Protein AF-A0A367LRA3-F1 (afdb_monomer_lite)

Radius of gyration: 23.02 Å; chains: 1; bounding box: 55×26×64 Å

Secondary structure (DSSP, 8-state):
-------TT-HHHHHHHHHHHHHHHT-GGG--SSS-S-PPPPPPPPPPPP--------TTSPPHHHHHHHIIIIIHHHHHHHHHHHHHHHHHHHHHHHHHHHHHHHHHTSTT---HHHHHHHHHHH-

Sequence (127 aa):
MFLNPSCPEDWTAWWNDVVDTAKNYEVWDFIDPEGDSVLEEPEEPAFPFRATTTRSESADGPSYTLLLQEYEYILLPRYNRRMKKYRKQKKALQIMNTYIRDGAAYETSFYNARTPREKLQELKLRG

Organism: NCBI:txid1330021

Foldseek 3Di:
DDPDLDAVPPLVVVVVCLVVLCVVLVCPQQDDLLPPDDGDQPDQDDQDDQDDDPPDPDPPDDPSVVSNCCCPPPVVVVNVVSNVSSVSNVVSSVVSVVSSVVNQVVCVVPPDDDHSNVVVVVVVVVD

pLDDT: mean 70.86, std 13.84, range [42.03, 91.12]

Structure (mmCIF, N/CA/C/O backbone):
data_AF-A0A367LRA3-F1
#
_entry.id   AF-A0A367LRA3-F1
#
loop_
_atom_site.group_PDB
_atom_site.id
_atom_site.type_symbol
_atom_site.label_atom_id
_atom_site.label_alt_id
_atom_site.label_comp_id
_atom_site.label_asym_id
_atom_site.label_entity_id
_atom_site.label_seq_id
_atom_site.pdbx_PDB_ins_code
_atom_site.Cartn_x
_atom_site.Cartn_y
_atom_site.Cartn_z
_atom_site.occupancy
_atom_site.B_iso_or_equiv
_atom_site.auth_seq_id
_atom_site.auth_comp_id
_atom_site.auth_asym_id
_atom_site.auth_atom_id
_atom_site.pdbx_PDB_model_num
ATOM 1 N N . MET A 1 1 ? 13.962 5.917 1.816 1.00 42.03 1 MET A N 1
ATOM 2 C CA . MET A 1 1 ? 14.326 5.253 0.554 1.00 42.03 1 MET A CA 1
ATOM 3 C C . MET A 1 1 ? 13.673 6.070 -0.542 1.00 42.03 1 MET A C 1
ATOM 5 O O . MET A 1 1 ? 12.454 6.186 -0.534 1.00 42.03 1 MET A O 1
ATOM 9 N N . PHE A 1 2 ? 14.470 6.791 -1.325 1.00 43.72 2 PHE A N 1
ATOM 10 C CA . PHE A 1 2 ? 13.985 7.569 -2.462 1.00 43.72 2 PHE A CA 1
ATOM 11 C C . PHE A 1 2 ? 14.155 6.678 -3.689 1.00 43.72 2 PHE A C 1
ATOM 13 O O . PHE A 1 2 ? 15.269 6.218 -3.932 1.00 43.72 2 PHE A O 1
ATOM 20 N N . LEU A 1 3 ? 13.061 6.389 -4.395 1.00 49.19 3 LEU A N 1
ATOM 21 C CA . LEU A 1 3 ? 13.111 5.720 -5.692 1.00 49.19 3 LEU A CA 1
ATOM 22 C C . LEU A 1 3 ? 13.770 6.712 -6.653 1.00 49.19 3 LEU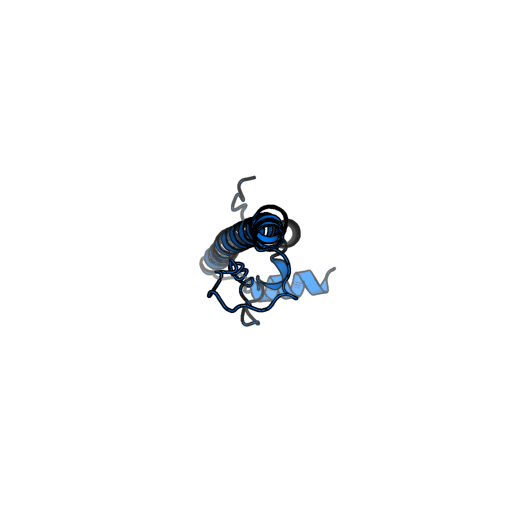 A C 1
ATOM 24 O O . LEU A 1 3 ? 13.153 7.706 -7.037 1.00 49.19 3 LEU A O 1
ATOM 28 N N . ASN A 1 4 ? 15.052 6.510 -6.948 1.00 47.59 4 ASN A N 1
ATOM 29 C CA . ASN A 1 4 ? 15.705 7.264 -8.007 1.00 47.59 4 ASN A CA 1
ATOM 30 C C . ASN A 1 4 ? 15.253 6.663 -9.343 1.00 47.59 4 ASN A C 1
ATOM 32 O O . ASN A 1 4 ? 15.286 5.438 -9.490 1.00 47.59 4 ASN A O 1
ATOM 36 N N . PRO A 1 5 ? 14.846 7.486 -10.322 1.00 47.50 5 PRO A N 1
ATOM 37 C CA . PRO A 1 5 ? 14.596 7.023 -11.677 1.00 47.50 5 PRO A CA 1
ATOM 38 C C . PRO A 1 5 ? 15.952 6.742 -12.336 1.00 47.50 5 PRO A C 1
ATOM 40 O O . PRO A 1 5 ? 16.491 7.553 -13.085 1.00 47.50 5 PRO A O 1
ATOM 43 N N . SER A 1 6 ? 16.567 5.620 -11.971 1.00 50.19 6 SER A N 1
ATOM 44 C CA . SER A 1 6 ? 17.745 5.098 -12.650 1.00 50.19 6 SER A CA 1
ATOM 45 C C . SER A 1 6 ? 17.309 4.677 -14.053 1.00 50.19 6 SER A C 1
ATOM 47 O O . SER A 1 6 ? 16.362 3.911 -14.201 1.00 50.19 6 SER A O 1
ATOM 49 N N . CYS A 1 7 ? 17.973 5.232 -15.064 1.00 49.06 7 CYS A N 1
ATOM 50 C CA . CYS A 1 7 ? 17.789 4.961 -16.490 1.00 49.06 7 CYS A CA 1
ATOM 51 C C . CYS A 1 7 ? 17.565 3.457 -16.801 1.00 49.06 7 CYS A C 1
ATOM 53 O O . CYS A 1 7 ? 18.201 2.610 -16.168 1.00 49.06 7 CYS A O 1
ATOM 55 N N . PRO A 1 8 ? 16.745 3.098 -17.808 1.00 57.53 8 PRO A N 1
ATOM 56 C CA . PRO A 1 8 ? 16.404 1.714 -18.133 1.00 57.53 8 PRO A CA 1
ATOM 57 C C . PRO A 1 8 ? 17.469 1.022 -19.013 1.00 57.53 8 PRO A C 1
ATOM 59 O O . PRO A 1 8 ? 17.149 0.413 -20.036 1.00 57.53 8 PRO A O 1
ATOM 62 N N . GLU A 1 9 ? 18.749 1.119 -18.642 1.00 55.31 9 GLU A N 1
ATOM 63 C CA . GLU A 1 9 ? 19.804 0.246 -19.195 1.00 55.31 9 GLU A CA 1
ATOM 64 C C . GLU A 1 9 ? 19.671 -1.186 -18.658 1.00 55.31 9 GLU A C 1
ATOM 66 O O . GLU A 1 9 ? 20.008 -2.143 -19.352 1.00 55.31 9 G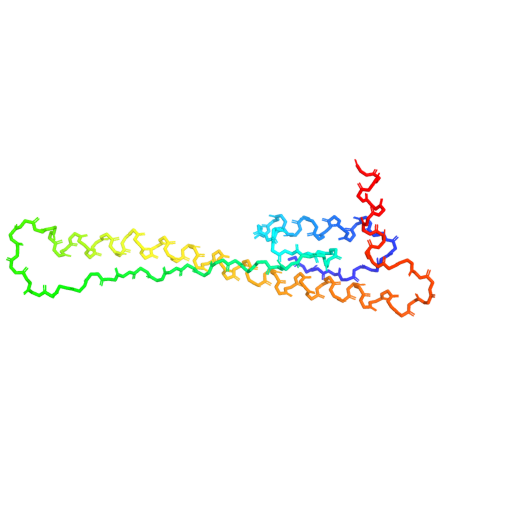LU A O 1
ATOM 71 N N . ASP A 1 10 ? 19.099 -1.337 -17.460 1.00 65.69 10 ASP A N 1
ATOM 72 C CA . ASP A 1 10 ? 18.875 -2.625 -16.812 1.00 65.69 10 ASP A CA 1
ATOM 73 C C . ASP A 1 10 ? 17.408 -2.758 -16.375 1.00 65.69 10 ASP A C 1
ATOM 75 O O . ASP A 1 10 ? 17.030 -2.534 -15.223 1.00 65.69 10 ASP A O 1
ATOM 79 N N . TRP A 1 11 ? 16.549 -3.102 -17.340 1.00 68.44 11 TRP A N 1
ATOM 80 C CA . TRP A 1 11 ? 15.116 -3.350 -17.121 1.00 68.44 11 TRP A CA 1
ATOM 81 C C . TRP A 1 11 ? 14.856 -4.389 -16.031 1.00 68.44 11 TRP A C 1
ATOM 83 O O . TRP A 1 11 ? 13.846 -4.316 -15.337 1.00 68.44 11 TRP A O 1
ATOM 93 N N . THR A 1 12 ? 15.790 -5.320 -15.845 1.00 71.75 12 THR A N 1
ATOM 94 C CA . THR A 1 12 ? 15.761 -6.310 -14.770 1.00 71.75 12 THR A CA 1
ATOM 95 C C . THR A 1 12 ? 15.826 -5.640 -13.400 1.00 71.75 12 THR A C 1
ATOM 97 O O . THR A 1 12 ? 15.055 -5.984 -12.510 1.00 71.75 12 THR A O 1
ATOM 100 N N . ALA A 1 13 ? 16.721 -4.663 -13.225 1.00 73.38 13 ALA A N 1
ATOM 101 C CA . ALA A 1 13 ? 16.878 -3.944 -11.965 1.00 73.38 13 ALA A CA 1
ATOM 102 C C . ALA A 1 13 ? 15.655 -3.071 -11.659 1.00 73.38 13 ALA A C 1
ATOM 104 O O . ALA A 1 13 ? 15.158 -3.088 -10.536 1.00 73.38 13 ALA A O 1
ATOM 105 N N . TRP A 1 14 ? 15.135 -2.367 -12.669 1.00 75.12 14 TRP A N 1
ATOM 106 C CA . TRP A 1 14 ? 13.904 -1.585 -12.539 1.00 75.12 14 TRP A CA 1
ATOM 107 C C . TRP A 1 14 ? 12.700 -2.468 -12.176 1.00 75.12 14 TRP A C 1
ATOM 109 O O . TRP A 1 14 ? 11.960 -2.158 -11.245 1.00 75.12 14 TRP A O 1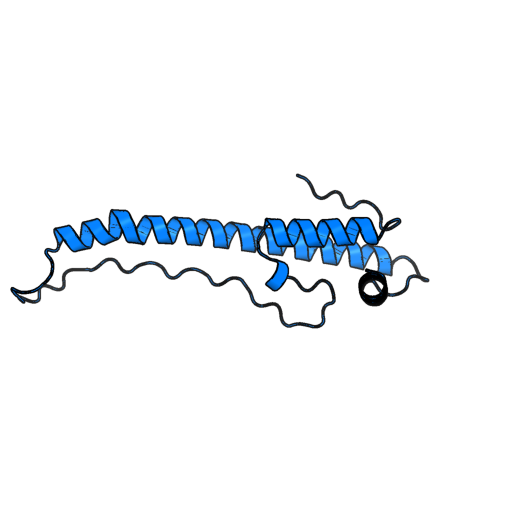
ATOM 119 N N . TRP A 1 15 ? 12.539 -3.610 -12.852 1.00 76.25 15 TRP A N 1
ATOM 120 C CA . TRP A 1 15 ? 11.473 -4.569 -12.560 1.00 76.25 15 TRP A CA 1
ATOM 121 C C . TRP A 1 15 ? 11.575 -5.140 -11.146 1.00 76.25 15 TRP A C 1
ATOM 123 O O . TRP A 1 15 ? 10.579 -5.177 -10.425 1.00 76.25 15 TRP A O 1
ATOM 133 N N . ASN A 1 16 ? 12.775 -5.538 -10.720 1.00 80.44 16 ASN A N 1
ATOM 134 C CA . ASN A 1 16 ? 12.996 -6.042 -9.368 1.00 80.44 16 ASN A CA 1
ATOM 135 C C . ASN A 1 16 ? 12.667 -4.980 -8.310 1.00 80.44 16 ASN A C 1
ATOM 137 O O . ASN A 1 16 ? 12.026 -5.308 -7.318 1.00 80.44 16 ASN A O 1
ATOM 141 N N . ASP A 1 17 ? 13.014 -3.711 -8.541 1.00 80.25 17 ASP A N 1
ATOM 142 C CA . ASP A 1 17 ? 12.679 -2.618 -7.621 1.00 80.25 17 ASP A CA 1
ATOM 143 C C . ASP A 1 17 ? 11.161 -2.384 -7.526 1.00 80.25 17 ASP A C 1
ATOM 145 O O . ASP A 1 17 ? 10.623 -2.198 -6.431 1.00 80.25 17 ASP A O 1
ATOM 149 N N . VAL A 1 18 ? 10.439 -2.479 -8.651 1.00 79.06 18 VAL A N 1
ATOM 150 C CA . VAL A 1 18 ? 8.967 -2.441 -8.676 1.00 79.06 18 VAL A CA 1
ATOM 151 C C . VAL A 1 18 ? 8.385 -3.615 -7.885 1.00 79.06 18 VAL A C 1
ATOM 153 O O . VAL A 1 18 ? 7.551 -3.401 -7.004 1.00 79.06 18 VAL A O 1
ATOM 156 N N . VAL A 1 19 ? 8.845 -4.842 -8.148 1.00 81.25 19 VAL A N 1
ATOM 157 C CA . VAL A 1 19 ? 8.392 -6.063 -7.460 1.00 81.25 19 VAL A CA 1
ATOM 158 C C . VAL A 1 19 ? 8.649 -5.983 -5.958 1.00 81.25 19 VAL A C 1
ATOM 160 O O . VAL A 1 19 ? 7.736 -6.219 -5.161 1.00 81.25 19 VAL A O 1
ATOM 163 N N . ASP A 1 20 ? 9.864 -5.624 -5.557 1.00 82.81 20 ASP A N 1
ATOM 164 C CA . ASP A 1 20 ? 10.266 -5.554 -4.157 1.00 82.81 20 ASP A CA 1
ATOM 165 C C . ASP A 1 20 ? 9.513 -4.448 -3.425 1.00 82.81 20 ASP A C 1
ATOM 167 O O . ASP A 1 20 ? 9.004 -4.664 -2.322 1.00 82.81 20 ASP A O 1
ATOM 171 N N . THR A 1 21 ? 9.362 -3.277 -4.045 1.00 80.81 21 THR A N 1
ATOM 172 C CA . THR A 1 21 ? 8.602 -2.169 -3.464 1.00 80.81 21 THR A CA 1
ATOM 173 C C . THR A 1 21 ? 7.136 -2.553 -3.270 1.00 80.81 21 THR A C 1
ATOM 175 O O . THR A 1 21 ? 6.595 -2.365 -2.177 1.00 80.81 21 THR A O 1
ATOM 178 N N . ALA A 1 22 ? 6.488 -3.158 -4.266 1.00 82.62 22 ALA A N 1
ATOM 179 C CA . ALA A 1 22 ? 5.090 -3.555 -4.132 1.00 82.62 22 ALA A CA 1
ATOM 180 C C . ALA A 1 22 ? 4.873 -4.685 -3.119 1.00 82.62 22 ALA A C 1
ATOM 182 O O . ALA A 1 22 ? 3.897 -4.639 -2.365 1.00 82.62 22 ALA A O 1
ATOM 183 N N . LYS A 1 23 ? 5.787 -5.660 -3.036 1.00 81.06 23 LYS A N 1
ATOM 184 C CA . LYS A 1 23 ? 5.754 -6.689 -1.984 1.00 81.06 23 LYS A CA 1
ATOM 185 C C . LYS A 1 23 ? 5.936 -6.076 -0.598 1.00 81.06 23 LYS A C 1
ATOM 187 O O . LYS A 1 23 ? 5.156 -6.373 0.302 1.00 81.06 23 LYS A O 1
ATOM 192 N N . ASN A 1 24 ? 6.902 -5.172 -0.437 1.00 82.75 24 ASN A N 1
ATOM 193 C CA . ASN A 1 24 ? 7.183 -4.506 0.837 1.00 82.75 24 ASN A CA 1
ATOM 194 C C . ASN A 1 24 ? 5.998 -3.687 1.362 1.00 82.75 24 ASN A C 1
ATOM 196 O O . ASN A 1 24 ? 5.806 -3.578 2.575 1.00 82.75 24 ASN A O 1
ATOM 200 N N . TYR A 1 25 ? 5.208 -3.097 0.464 1.00 81.75 25 TYR A N 1
ATOM 201 C CA . TYR A 1 25 ? 4.021 -2.330 0.833 1.00 81.75 25 TYR A CA 1
ATOM 202 C C . TYR A 1 25 ? 2.722 -3.142 0.815 1.00 81.75 25 TYR A C 1
ATOM 204 O O . TYR A 1 25 ? 1.684 -2.581 1.167 1.00 81.75 25 TYR A O 1
ATOM 212 N N . GLU A 1 26 ? 2.771 -4.435 0.475 1.00 82.44 26 GLU A N 1
ATOM 213 C CA . GLU A 1 26 ? 1.593 -5.291 0.280 1.00 82.44 26 GLU A CA 1
ATOM 214 C C . GLU A 1 26 ? 0.583 -4.638 -0.679 1.00 82.44 26 GLU A C 1
ATOM 216 O O . GLU A 1 26 ? -0.602 -4.496 -0.365 1.00 82.44 26 GLU A O 1
ATOM 221 N N . VAL A 1 27 ? 1.091 -4.148 -1.813 1.00 81.75 27 VAL A N 1
ATOM 222 C CA . VAL A 1 27 ? 0.301 -3.512 -2.879 1.00 81.75 27 VAL A CA 1
ATOM 223 C C . VAL A 1 27 ? 0.479 -4.177 -4.239 1.00 81.75 27 VAL A C 1
ATOM 225 O O . VAL A 1 27 ? -0.027 -3.659 -5.224 1.00 81.75 27 VAL A O 1
ATOM 228 N N . TRP A 1 28 ? 1.186 -5.311 -4.295 1.00 78.62 28 TRP A N 1
ATOM 229 C CA . TRP A 1 28 ? 1.409 -6.069 -5.530 1.00 78.62 28 TRP A CA 1
ATOM 230 C C . TRP A 1 28 ? 0.102 -6.398 -6.254 1.00 78.62 28 TRP A C 1
ATOM 232 O O . TRP A 1 28 ? 0.010 -6.179 -7.452 1.00 78.62 28 TRP A O 1
ATOM 242 N N . ASP A 1 29 ? -0.929 -6.800 -5.511 1.00 74.94 29 ASP A N 1
ATOM 243 C CA . ASP A 1 29 ? -2.242 -7.141 -6.073 1.00 74.94 29 ASP A CA 1
ATOM 244 C C . ASP A 1 29 ? -3.040 -5.912 -6.559 1.00 74.94 29 ASP A C 1
ATOM 246 O O . ASP A 1 29 ? -4.071 -6.053 -7.208 1.00 74.94 29 ASP A O 1
ATOM 250 N N . PHE A 1 30 ? -2.573 -4.700 -6.244 1.00 74.81 30 PHE A N 1
ATOM 251 C CA . PHE A 1 30 ? -3.216 -3.428 -6.592 1.00 74.81 30 PHE A CA 1
ATOM 252 C C . PHE A 1 30 ? -2.430 -2.628 -7.636 1.00 74.81 30 PHE A C 1
ATOM 254 O O . PHE A 1 30 ? -2.846 -1.529 -8.008 1.00 74.81 30 PHE A O 1
ATOM 261 N N . ILE A 1 31 ? -1.274 -3.130 -8.073 1.00 70.69 31 ILE A N 1
ATOM 262 C CA . ILE A 1 31 ? -0.517 -2.551 -9.177 1.00 70.69 31 ILE A CA 1
ATOM 263 C C . ILE A 1 31 ? -0.593 -3.477 -10.376 1.00 70.69 31 ILE A C 1
ATOM 265 O O . ILE A 1 31 ? -0.611 -4.696 -10.254 1.00 70.69 31 ILE A O 1
ATOM 269 N N . ASP A 1 32 ? -0.584 -2.872 -11.550 1.00 69.88 32 ASP A N 1
ATOM 270 C CA . ASP A 1 32 ? -0.556 -3.596 -12.801 1.00 69.88 32 ASP A CA 1
ATOM 271 C C . ASP A 1 32 ? 0.495 -2.927 -13.664 1.00 69.88 32 ASP A C 1
ATOM 273 O O . ASP A 1 32 ? 0.213 -1.966 -14.387 1.00 69.88 32 ASP A O 1
ATOM 277 N N . PRO A 1 33 ? 1.742 -3.385 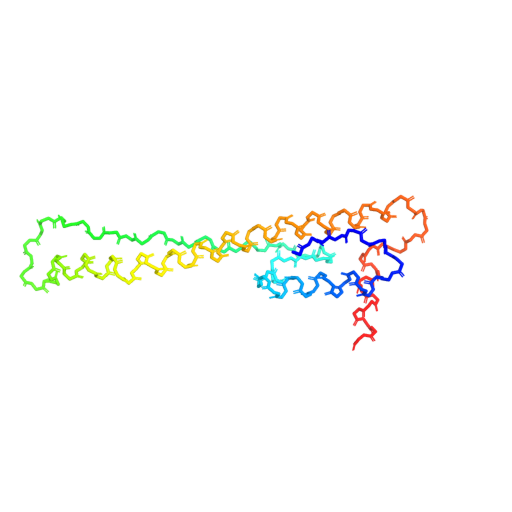-13.524 1.00 63.84 33 PRO A N 1
ATOM 278 C CA . PRO A 1 33 ? 2.811 -2.873 -14.349 1.00 63.84 33 PRO A CA 1
ATOM 279 C C . PRO A 1 33 ? 2.665 -3.306 -15.820 1.00 63.84 33 PRO A C 1
ATOM 281 O O . PRO A 1 33 ? 3.320 -2.707 -16.668 1.00 63.84 33 PRO A O 1
ATOM 284 N N . GLU A 1 34 ? 1.823 -4.303 -16.136 1.00 62.53 34 GLU A N 1
ATOM 285 C CA . GLU A 1 34 ? 1.555 -4.790 -17.500 1.00 62.53 34 GLU A CA 1
ATOM 286 C C . GLU A 1 34 ? 0.385 -4.029 -18.175 1.00 62.53 34 GLU A C 1
ATOM 288 O O . GLU A 1 34 ? 0.367 -3.894 -19.401 1.00 62.53 34 GLU A O 1
ATOM 293 N N . GLY A 1 35 ? -0.536 -3.464 -17.385 1.00 60.91 35 GLY A N 1
ATOM 294 C CA . GLY A 1 35 ? -1.667 -2.630 -17.820 1.00 60.91 35 GLY A CA 1
ATOM 295 C C . GLY A 1 35 ? -2.880 -3.395 -18.372 1.00 60.91 35 GLY A C 1
ATOM 296 O O . GLY A 1 35 ? -3.687 -2.810 -19.094 1.00 60.91 35 GLY A O 1
ATOM 297 N N . ASP A 1 36 ? -3.002 -4.684 -18.056 1.00 57.56 36 ASP A N 1
ATOM 298 C CA . ASP A 1 36 ? -4.005 -5.623 -18.573 1.00 57.56 36 ASP A CA 1
ATOM 299 C C . ASP A 1 36 ? -5.199 -5.882 -17.616 1.00 57.56 36 ASP A C 1
ATOM 301 O O . ASP A 1 36 ? -6.140 -6.598 -17.966 1.00 57.56 36 ASP A O 1
ATOM 305 N N . SER A 1 37 ? -5.210 -5.265 -16.433 1.00 56.16 37 SER A N 1
ATOM 306 C CA . SER A 1 37 ? -6.123 -5.524 -15.312 1.00 56.16 37 SER A CA 1
ATOM 307 C C . SER A 1 37 ? -6.782 -4.234 -14.822 1.00 56.16 37 SER A C 1
ATOM 309 O O . SER A 1 37 ? -6.149 -3.183 -14.710 1.00 56.16 37 SER A O 1
ATOM 311 N N . VAL A 1 38 ? -8.060 -4.313 -14.440 1.00 57.91 38 VAL A N 1
ATOM 312 C CA . VAL A 1 38 ? -8.682 -3.256 -13.631 1.00 57.91 38 VAL A CA 1
ATOM 313 C C . VAL A 1 38 ? -8.102 -3.363 -12.224 1.00 57.91 38 VAL A C 1
ATOM 315 O O . VAL A 1 38 ? -8.337 -4.352 -11.537 1.00 57.91 38 VAL A O 1
ATOM 318 N N . LEU A 1 39 ? -7.327 -2.360 -11.815 1.00 62.00 39 LEU A N 1
ATOM 319 C CA . LEU A 1 39 ? -6.744 -2.303 -10.478 1.00 62.00 39 LEU A CA 1
ATOM 320 C C . LEU A 1 39 ? -7.840 -2.208 -9.423 1.00 62.00 39 LEU A C 1
ATOM 322 O O . LEU A 1 39 ? -8.622 -1.254 -9.423 1.00 62.00 39 LEU A O 1
ATOM 326 N N . GLU A 1 40 ? -7.873 -3.170 -8.507 1.00 66.44 40 GLU A N 1
ATOM 327 C CA . GLU A 1 40 ? -8.662 -3.036 -7.289 1.00 66.44 40 GLU A CA 1
ATOM 328 C C . GLU A 1 40 ? -7.935 -2.078 -6.335 1.00 66.44 40 GLU A C 1
ATOM 330 O O . GLU A 1 40 ? -6.716 -2.125 -6.180 1.00 66.44 40 GLU A O 1
ATOM 335 N N . GLU A 1 41 ? -8.662 -1.150 -5.716 1.00 73.75 41 GLU A N 1
ATOM 336 C CA . GLU A 1 41 ? -8.090 -0.308 -4.665 1.00 73.75 41 GLU A CA 1
ATOM 337 C C . GLU A 1 41 ? -8.147 -1.043 -3.318 1.00 73.75 41 GLU A C 1
ATOM 339 O O . GLU A 1 41 ? -9.095 -1.792 -3.064 1.00 73.75 41 GLU A O 1
ATOM 344 N N . PRO A 1 42 ? -7.186 -0.809 -2.403 1.00 79.06 42 PRO A N 1
ATOM 345 C CA . PRO A 1 42 ? -7.283 -1.337 -1.051 1.00 79.06 42 PRO A CA 1
ATOM 346 C C . PRO A 1 42 ? -8.578 -0.853 -0.391 1.00 79.06 42 PRO A C 1
ATOM 348 O O . PRO A 1 42 ? -8.924 0.325 -0.470 1.00 79.06 42 PRO A O 1
ATOM 351 N N . GLU A 1 43 ? -9.275 -1.750 0.302 1.00 82.00 43 GLU A N 1
ATOM 352 C CA . GLU A 1 43 ? -10.543 -1.423 0.953 1.00 82.00 43 GLU A CA 1
ATOM 353 C C . GLU A 1 43 ? -10.325 -0.464 2.136 1.00 82.00 43 GLU A C 1
ATOM 355 O O . GLU A 1 43 ? -9.485 -0.694 3.018 1.00 82.00 43 GLU A O 1
ATOM 360 N N . GLU A 1 44 ? -11.094 0.626 2.175 1.00 85.94 44 GLU A N 1
ATOM 361 C CA . GLU A 1 44 ? -11.094 1.521 3.327 1.00 85.94 44 GLU A CA 1
ATOM 362 C C . GLU A 1 44 ? -11.782 0.828 4.516 1.00 85.94 44 GLU A C 1
ATOM 364 O O . GLU A 1 44 ? -12.926 0.387 4.405 1.00 85.94 44 GLU A O 1
ATOM 369 N N . PRO A 1 45 ? -11.124 0.721 5.684 1.00 83.25 45 PRO A N 1
ATOM 370 C CA . PRO A 1 45 ? -11.734 0.061 6.826 1.00 83.25 45 PRO A CA 1
ATOM 371 C C . PRO A 1 45 ? -12.943 0.852 7.330 1.00 83.25 45 PRO A C 1
ATOM 373 O O . PRO A 1 45 ? -12.841 2.048 7.598 1.00 83.25 45 PRO A O 1
ATOM 376 N N . ALA A 1 46 ? -14.061 0.162 7.555 1.00 85.62 46 ALA A N 1
ATOM 377 C CA . ALA A 1 46 ? -15.260 0.768 8.123 1.00 85.62 46 ALA A CA 1
ATOM 378 C C . ALA A 1 46 ? -15.014 1.304 9.544 1.00 85.62 46 ALA A C 1
ATOM 380 O O . ALA A 1 46 ? -14.393 0.638 10.384 1.00 85.62 46 ALA A O 1
ATOM 381 N N . PHE A 1 47 ? -15.532 2.503 9.821 1.00 84.62 47 PHE A N 1
ATOM 382 C CA . PHE A 1 47 ? -15.480 3.094 11.155 1.00 84.62 47 PHE A CA 1
ATOM 383 C C . PHE A 1 47 ? -16.305 2.244 12.137 1.00 84.62 47 PHE A C 1
ATOM 385 O O . PHE A 1 47 ? -17.452 1.907 11.831 1.00 84.62 47 PHE A O 1
ATOM 392 N N . PRO A 1 48 ? -15.760 1.872 13.310 1.00 82.69 48 PRO A N 1
ATOM 393 C CA . PRO A 1 48 ? -16.502 1.075 14.274 1.00 82.69 48 PRO A CA 1
ATOM 394 C C . PRO A 1 48 ? -17.657 1.895 14.852 1.00 82.69 48 PRO A C 1
ATOM 396 O O . PRO A 1 48 ? -17.491 3.057 15.220 1.00 82.69 48 PRO A O 1
ATOM 399 N N . PHE A 1 49 ? -18.832 1.287 14.978 1.00 80.31 49 PHE A N 1
ATOM 400 C CA . PHE A 1 49 ? -19.967 1.949 15.607 1.00 80.31 49 PHE A CA 1
ATOM 401 C C . PHE A 1 49 ? -19.782 2.003 17.122 1.00 80.31 49 PHE A C 1
ATOM 403 O O . PHE A 1 49 ? -19.560 0.983 17.775 1.00 80.31 49 PHE A O 1
ATOM 410 N N . ARG A 1 50 ? -19.908 3.204 17.692 1.00 77.56 50 ARG A N 1
ATOM 411 C CA . ARG A 1 50 ? -20.042 3.373 19.138 1.00 77.56 50 ARG A CA 1
ATOM 412 C C . ARG A 1 50 ? -21.487 3.077 19.509 1.00 77.56 50 ARG A C 1
ATOM 414 O O . ARG A 1 50 ? -22.387 3.780 19.048 1.00 77.56 50 ARG A O 1
ATOM 421 N N . ALA A 1 51 ? -21.709 2.066 20.344 1.00 66.19 51 ALA A N 1
ATOM 422 C CA . ALA A 1 51 ? -23.035 1.794 20.878 1.00 66.19 51 ALA A CA 1
ATOM 423 C C . ALA A 1 51 ? -23.549 3.046 21.613 1.00 66.19 51 ALA A C 1
ATOM 425 O O . ALA A 1 51 ? -22.966 3.487 22.603 1.00 66.19 51 ALA A O 1
ATOM 426 N N . THR A 1 52 ? -24.615 3.649 21.091 1.00 60.22 52 THR A N 1
ATOM 427 C CA . THR A 1 52 ? -25.362 4.711 21.765 1.00 60.22 52 THR A CA 1
ATOM 428 C C . THR A 1 52 ? -26.543 4.051 22.450 1.00 60.22 52 THR A C 1
ATOM 430 O O . THR A 1 52 ? -27.355 3.382 21.813 1.00 60.22 52 THR A O 1
ATOM 433 N N . THR A 1 53 ? -26.618 4.181 23.771 1.00 55.38 53 THR A N 1
ATOM 434 C CA . THR A 1 53 ? -27.718 3.644 24.569 1.00 55.38 53 THR A CA 1
ATOM 435 C C . THR A 1 53 ? -28.992 4.395 24.206 1.00 55.38 53 THR A C 1
ATOM 437 O O . THR A 1 53 ? -29.308 5.444 24.761 1.00 55.38 53 THR A O 1
ATOM 440 N N . THR A 1 54 ? -29.752 3.844 23.264 1.00 55.19 54 THR A N 1
ATOM 441 C CA . THR A 1 54 ? -31.183 4.122 23.216 1.00 55.19 54 THR A CA 1
ATOM 442 C C . THR A 1 54 ? -31.742 3.405 24.429 1.00 55.19 54 THR A C 1
ATOM 444 O O . THR A 1 54 ? -31.560 2.198 24.567 1.00 55.19 54 THR A O 1
ATOM 447 N N . ARG A 1 55 ? -32.291 4.172 25.368 1.00 52.69 55 ARG A N 1
ATOM 448 C CA . ARG A 1 55 ? -32.811 3.716 26.658 1.00 52.69 55 ARG A CA 1
ATOM 449 C C . ARG A 1 55 ? -33.945 2.714 26.412 1.00 52.69 55 ARG A C 1
ATOM 451 O O . ARG A 1 55 ? -35.105 3.092 26.358 1.00 52.69 55 ARG A O 1
ATOM 458 N N . SER A 1 56 ? -33.594 1.457 26.180 1.00 52.00 56 SER A N 1
ATOM 459 C CA . SER A 1 56 ? -34.523 0.343 26.094 1.00 52.00 56 SER A CA 1
ATOM 460 C C . SER A 1 56 ? -34.190 -0.558 27.266 1.00 52.00 56 SER A C 1
ATOM 462 O O . SER A 1 56 ? -33.097 -1.117 27.352 1.00 52.00 56 SER A O 1
ATOM 464 N N . GLU A 1 57 ? -35.102 -0.558 28.230 1.00 52.47 57 GLU A N 1
ATOM 465 C CA . GLU A 1 57 ? -35.067 -1.328 29.465 1.00 52.47 57 GLU A CA 1
ATOM 466 C C . GLU A 1 57 ? -35.112 -2.824 29.128 1.00 52.47 57 GLU A C 1
ATOM 468 O O . GLU A 1 57 ? -36.163 -3.452 29.131 1.00 52.47 57 GLU A O 1
ATOM 473 N N . SER A 1 58 ? -33.963 -3.399 28.788 1.00 56.53 58 SER A N 1
ATOM 474 C CA . SER A 1 58 ? -33.758 -4.843 28.794 1.00 56.53 58 SER A CA 1
ATOM 475 C C . SER A 1 58 ? -32.731 -5.152 29.873 1.00 56.53 58 SER A C 1
ATOM 477 O O . SER A 1 58 ? -31.588 -4.698 29.802 1.00 56.53 58 SER A O 1
ATOM 479 N N . ALA A 1 59 ? -33.163 -5.883 30.901 1.00 58.66 59 ALA A N 1
ATOM 480 C CA . ALA A 1 59 ? -32.347 -6.250 32.057 1.00 58.66 59 ALA A CA 1
ATOM 481 C C . ALA A 1 59 ? -31.217 -7.247 31.719 1.00 58.66 59 ALA A C 1
ATOM 483 O O . ALA A 1 59 ? -30.329 -7.448 32.543 1.00 58.66 59 ALA A O 1
ATOM 484 N N . ASP A 1 60 ? -31.214 -7.805 30.503 1.00 62.69 60 ASP A N 1
ATOM 485 C CA . ASP A 1 60 ? -30.289 -8.861 30.069 1.00 62.69 60 ASP A CA 1
ATOM 486 C C . ASP A 1 60 ? -29.164 -8.362 29.136 1.00 62.69 60 ASP A C 1
ATOM 488 O O . ASP A 1 60 ? -28.394 -9.154 28.590 1.00 62.69 60 ASP A O 1
ATOM 492 N N . GLY A 1 61 ? -29.050 -7.047 28.915 1.00 63.94 61 GLY A N 1
ATOM 493 C CA . GLY A 1 61 ? -28.020 -6.466 28.048 1.00 63.94 61 GLY A CA 1
ATOM 494 C C . GLY A 1 61 ? -26.644 -6.335 28.726 1.00 63.94 61 GLY A C 1
ATOM 495 O O . GLY A 1 61 ? -26.574 -6.070 29.929 1.00 63.94 61 GLY A O 1
ATOM 496 N N . PRO A 1 62 ? -25.525 -6.448 27.978 1.00 66.12 62 PRO A N 1
ATOM 497 C CA . PRO A 1 62 ? -24.204 -6.131 28.514 1.00 66.12 62 PRO A CA 1
ATOM 498 C C . PRO A 1 62 ? -24.188 -4.697 29.050 1.00 66.12 62 PRO A C 1
ATOM 500 O O . PRO A 1 62 ? -24.675 -3.771 28.396 1.00 66.12 62 PRO A O 1
ATOM 503 N N . SER A 1 63 ? -23.621 -4.520 30.249 1.00 76.88 63 SER A N 1
ATOM 504 C CA . SER A 1 63 ? -23.508 -3.205 30.884 1.00 76.88 63 SER A CA 1
ATOM 505 C C . SER A 1 63 ? -22.922 -2.190 29.902 1.00 76.88 63 SER A C 1
ATOM 507 O O . SER A 1 63 ? -21.914 -2.460 29.247 1.00 76.88 63 SER A O 1
ATOM 509 N N . TYR A 1 64 ? -23.513 -0.996 29.842 1.00 73.88 64 TYR A N 1
ATOM 510 C CA . TYR A 1 64 ? -23.034 0.106 29.003 1.00 73.88 64 TYR A CA 1
ATOM 511 C C . TYR A 1 64 ? -21.532 0.376 29.190 1.00 73.88 64 TYR A C 1
ATOM 513 O O . TYR A 1 64 ? -20.829 0.670 28.227 1.00 73.88 64 TYR A O 1
ATOM 521 N N . THR A 1 65 ? -21.019 0.210 30.413 1.00 78.69 65 THR A N 1
ATOM 522 C CA . THR A 1 65 ? -19.588 0.346 30.718 1.00 78.69 65 THR A CA 1
ATOM 523 C C . THR A 1 65 ? -18.717 -0.684 29.995 1.00 78.69 65 THR A C 1
ATOM 525 O O . THR A 1 65 ? -17.647 -0.324 29.513 1.00 78.69 65 THR A O 1
ATOM 528 N N . LEU A 1 66 ? -19.178 -1.932 29.860 1.00 82.00 66 LEU A N 1
ATOM 529 C CA . LEU A 1 66 ? -18.462 -2.990 29.140 1.00 82.00 66 LEU A CA 1
ATOM 530 C C . LEU A 1 66 ? -18.446 -2.724 27.632 1.00 82.00 66 LEU A C 1
ATOM 532 O O . LEU A 1 66 ? -17.397 -2.848 27.007 1.00 82.00 66 LEU A O 1
ATOM 536 N N . LEU A 1 67 ? -19.573 -2.285 27.063 1.00 82.12 67 LEU A N 1
ATOM 537 C CA . LEU A 1 67 ? -19.654 -1.910 25.645 1.00 82.12 67 LEU A CA 1
ATOM 538 C C . LEU A 1 67 ? -18.746 -0.719 25.313 1.00 82.12 67 LEU A C 1
ATOM 540 O O . LEU A 1 67 ? -18.087 -0.702 24.272 1.00 82.12 67 LEU A O 1
ATOM 544 N N . LEU A 1 68 ? -18.685 0.273 26.207 1.00 83.62 68 LEU A N 1
ATOM 545 C CA . LEU A 1 68 ? -17.785 1.414 26.053 1.00 83.62 68 LEU A CA 1
ATOM 546 C C . LEU A 1 68 ? -16.317 0.972 26.092 1.00 83.62 68 LEU A C 1
ATOM 548 O O . LEU A 1 68 ? -15.519 1.403 25.262 1.00 83.62 68 LEU A O 1
ATOM 552 N N . GLN A 1 69 ? -15.979 0.083 27.027 1.00 85.75 69 GLN A N 1
ATOM 553 C CA . GLN A 1 69 ? -14.629 -0.443 27.190 1.00 85.75 69 GLN A CA 1
ATOM 554 C C . GLN A 1 69 ? -14.201 -1.284 25.977 1.00 85.75 69 GLN A C 1
ATOM 556 O O . GLN A 1 69 ? -13.105 -1.105 25.452 1.00 85.75 69 GLN A O 1
ATOM 561 N N . GLU A 1 70 ? -15.063 -2.163 25.470 1.00 86.75 70 GLU A N 1
ATOM 562 C CA . GLU A 1 70 ? -14.794 -2.923 24.246 1.00 86.75 70 GLU A CA 1
ATOM 563 C C . GLU A 1 70 ? -14.557 -1.991 23.046 1.00 86.75 70 GLU A C 1
ATOM 565 O O . GLU A 1 70 ? -13.594 -2.158 22.288 1.00 86.75 70 GLU A O 1
ATOM 570 N N . TYR A 1 71 ? -15.381 -0.952 22.908 1.00 87.06 71 TYR A N 1
ATOM 571 C CA . TYR A 1 71 ? -15.212 0.044 21.858 1.00 87.06 71 TYR A CA 1
ATOM 572 C C . TYR A 1 71 ? -13.862 0.777 21.954 1.00 87.06 71 TYR A C 1
ATOM 574 O O . TYR A 1 71 ? -13.132 0.861 20.961 1.00 87.06 71 TYR A O 1
ATOM 582 N N . GLU A 1 72 ? -13.502 1.272 23.140 1.00 89.38 72 GLU A N 1
ATOM 583 C CA . GLU A 1 72 ? -12.294 2.077 23.364 1.00 89.38 72 GLU A CA 1
ATOM 584 C C . GLU A 1 72 ? -10.998 1.267 23.298 1.00 89.38 72 GLU A C 1
ATOM 586 O O . GLU A 1 72 ? -10.014 1.730 22.716 1.00 89.38 72 GLU A O 1
ATOM 591 N N . TYR A 1 73 ? -10.987 0.054 23.849 1.00 91.12 73 TYR A N 1
ATOM 592 C CA . TYR A 1 73 ? -9.762 -0.734 23.991 1.00 91.12 73 TYR A CA 1
ATOM 593 C C . TYR A 1 73 ? -9.564 -1.779 22.890 1.00 91.12 73 TYR A C 1
ATOM 595 O O . TYR A 1 73 ? -8.430 -2.207 22.663 1.00 91.12 73 TYR A O 1
ATOM 603 N N . ILE A 1 74 ? -10.621 -2.177 22.175 1.00 88.31 74 ILE A N 1
ATOM 604 C CA . ILE A 1 74 ? -10.546 -3.244 21.166 1.00 88.31 74 ILE A CA 1
ATOM 605 C C . ILE A 1 74 ? -10.859 -2.700 19.772 1.00 88.31 74 ILE A C 1
ATOM 607 O O . ILE A 1 74 ? -10.016 -2.790 18.870 1.00 88.31 74 ILE A O 1
ATOM 611 N N . LEU A 1 75 ? -12.044 -2.112 19.580 1.00 87.56 75 LEU A N 1
ATOM 612 C CA . LEU A 1 75 ? -12.513 -1.720 18.247 1.00 87.56 75 LEU A CA 1
ATOM 613 C C . LEU A 1 75 ? -11.737 -0.524 17.687 1.00 87.56 75 LEU A C 1
ATOM 615 O O . LEU A 1 75 ? -11.220 -0.602 16.567 1.00 87.56 75 LEU A O 1
ATOM 619 N N . LEU A 1 76 ? -11.586 0.550 18.468 1.00 87.19 76 LEU A N 1
ATOM 620 C CA . LEU A 1 76 ? -10.869 1.755 18.044 1.00 87.19 76 LEU A CA 1
ATOM 621 C C . LEU A 1 76 ? -9.389 1.488 17.706 1.00 87.19 76 LEU A C 1
ATOM 623 O O . LEU A 1 76 ? -8.948 1.877 16.619 1.00 87.19 76 LEU A O 1
ATOM 627 N N . PRO A 1 77 ? -8.592 0.791 18.542 1.00 91.00 77 PRO A N 1
ATOM 628 C CA . PRO A 1 77 ? -7.203 0.486 18.210 1.00 91.00 77 PRO A CA 1
ATOM 629 C C . PRO A 1 77 ? -7.068 -0.405 16.973 1.00 91.00 77 PRO A C 1
ATOM 631 O O . PRO A 1 77 ? -6.168 -0.189 16.156 1.00 91.00 77 PRO A O 1
ATOM 634 N N . ARG A 1 78 ? -7.966 -1.384 16.793 1.00 90.19 78 ARG A N 1
ATOM 635 C CA . ARG A 1 78 ? -7.977 -2.251 15.607 1.00 90.19 78 ARG A CA 1
ATOM 636 C C . ARG A 1 78 ? -8.289 -1.457 14.340 1.00 90.19 78 ARG A C 1
ATOM 638 O O . ARG A 1 78 ? -7.574 -1.612 13.349 1.00 90.19 78 ARG A O 1
ATOM 645 N N . TYR A 1 79 ? -9.295 -0.586 14.390 1.00 90.69 79 TYR A N 1
ATOM 646 C CA . TYR A 1 79 ? -9.618 0.342 13.308 1.00 90.69 79 TYR A CA 1
ATOM 647 C C . TYR A 1 79 ? -8.424 1.240 12.969 1.00 90.69 79 TYR A C 1
ATOM 649 O O . TYR A 1 79 ? -7.998 1.281 11.819 1.00 90.69 79 TYR A O 1
ATOM 657 N N . ASN A 1 80 ? -7.794 1.864 13.967 1.00 90.25 80 ASN A N 1
ATOM 658 C CA . ASN A 1 80 ? -6.640 2.741 13.758 1.00 90.25 80 ASN A CA 1
ATOM 659 C C . ASN A 1 80 ? -5.456 2.017 13.097 1.00 90.25 80 ASN A C 1
ATOM 661 O O . ASN A 1 80 ? -4.802 2.577 12.215 1.00 90.25 80 ASN A O 1
ATOM 665 N N . ARG A 1 81 ? -5.185 0.758 13.476 1.00 89.81 81 ARG A N 1
ATOM 666 C CA . ARG A 1 81 ? -4.152 -0.070 12.824 1.00 89.81 81 ARG A CA 1
ATOM 667 C C . ARG A 1 81 ? -4.486 -0.330 11.355 1.00 89.81 81 ARG A C 1
ATOM 669 O O . ARG A 1 81 ? -3.616 -0.147 10.504 1.00 89.81 81 ARG A O 1
ATOM 676 N N . ARG A 1 82 ? -5.734 -0.707 11.058 1.00 86.69 82 ARG A N 1
ATOM 677 C CA . ARG A 1 82 ? -6.208 -0.931 9.682 1.00 86.69 82 ARG A CA 1
ATOM 678 C C . ARG A 1 82 ? -6.148 0.350 8.853 1.00 86.69 82 ARG A C 1
ATOM 680 O O . ARG A 1 82 ? -5.592 0.333 7.765 1.00 86.69 82 ARG A O 1
ATOM 687 N N . MET A 1 83 ? -6.602 1.475 9.401 1.00 89.94 83 MET A N 1
ATOM 688 C CA . MET A 1 83 ? -6.585 2.774 8.726 1.00 89.94 83 MET A CA 1
ATOM 689 C C . MET A 1 83 ? -5.151 3.253 8.451 1.00 89.94 83 MET A C 1
ATOM 691 O O . MET A 1 83 ? -4.850 3.782 7.382 1.00 89.94 83 MET A O 1
ATOM 695 N N . LYS A 1 84 ? -4.215 3.011 9.380 1.00 90.25 84 LYS A N 1
ATOM 696 C CA . LYS A 1 84 ? -2.786 3.279 9.156 1.00 90.25 84 LYS A CA 1
ATOM 697 C C . LYS A 1 84 ? -2.215 2.422 8.022 1.00 90.25 84 LYS A C 1
ATOM 699 O O . LYS A 1 84 ? -1.418 2.939 7.240 1.00 90.25 84 LYS A O 1
ATOM 704 N N . LYS A 1 85 ? -2.603 1.144 7.933 1.00 86.94 85 LYS A N 1
ATOM 705 C CA . LYS A 1 85 ? -2.211 0.245 6.836 1.00 86.94 85 LYS A CA 1
ATOM 706 C C . LYS A 1 85 ? -2.778 0.732 5.498 1.00 86.94 85 LYS A C 1
ATOM 708 O O . LYS A 1 85 ? -1.993 0.986 4.592 1.00 86.94 85 LYS A O 1
ATOM 713 N N . TYR A 1 86 ? -4.083 0.996 5.435 1.00 89.44 86 TYR A N 1
ATOM 714 C CA . TYR A 1 86 ? -4.771 1.545 4.261 1.00 89.44 86 TYR A CA 1
ATOM 715 C C . TYR A 1 86 ? -4.080 2.807 3.721 1.00 89.44 86 TYR A C 1
ATOM 717 O O . TYR A 1 86 ? -3.707 2.872 2.554 1.00 89.44 86 TYR A O 1
ATOM 725 N N . ARG A 1 87 ? -3.797 3.793 4.585 1.00 88.38 87 ARG A N 1
ATOM 726 C CA . ARG A 1 87 ? -3.109 5.033 4.177 1.00 88.38 87 ARG A CA 1
ATOM 727 C C . ARG A 1 87 ? -1.706 4.784 3.621 1.00 88.38 87 ARG A C 1
ATOM 729 O O . ARG A 1 87 ? -1.289 5.478 2.696 1.00 88.38 87 ARG A O 1
ATOM 736 N N . LYS A 1 88 ? -0.967 3.824 4.189 1.00 87.06 88 LYS A N 1
ATOM 737 C CA . LYS A 1 88 ? 0.356 3.437 3.676 1.00 87.06 88 LYS A CA 1
ATOM 738 C C . LYS A 1 88 ? 0.242 2.803 2.292 1.00 87.06 88 LYS A C 1
ATOM 740 O O . LYS A 1 88 ? 0.970 3.230 1.404 1.00 87.06 88 LYS A O 1
ATOM 745 N N . GLN A 1 89 ? -0.680 1.858 2.119 1.00 84.25 89 GLN A N 1
ATOM 746 C CA . GLN A 1 89 ? -0.932 1.192 0.840 1.00 84.25 89 GLN A CA 1
ATOM 747 C C . GLN A 1 89 ? -1.354 2.202 -0.232 1.00 84.25 89 GLN A C 1
ATOM 749 O O . GLN A 1 89 ? -0.735 2.261 -1.287 1.00 84.25 89 GLN A O 1
ATOM 754 N N . LYS A 1 90 ? -2.300 3.099 0.073 1.00 86.19 90 LYS A N 1
ATOM 755 C CA . LYS A 1 90 ? -2.753 4.147 -0.857 1.00 86.19 90 LYS A CA 1
ATOM 756 C C . LYS A 1 90 ? -1.625 5.083 -1.296 1.00 86.19 90 LYS A C 1
ATOM 758 O O . LYS A 1 90 ? -1.509 5.415 -2.472 1.00 86.19 90 LYS A O 1
ATOM 763 N N . LYS A 1 91 ? -0.762 5.494 -0.360 1.00 85.81 91 LYS A N 1
ATOM 764 C CA . LYS A 1 91 ? 0.401 6.331 -0.680 1.00 85.81 91 LYS A CA 1
ATOM 765 C C . LYS A 1 91 ? 1.428 5.578 -1.531 1.00 85.81 91 LYS A C 1
ATOM 767 O O . LYS A 1 91 ? 1.965 6.160 -2.467 1.00 85.81 91 LYS A O 1
ATOM 772 N N . ALA A 1 92 ? 1.701 4.313 -1.208 1.00 81.62 92 ALA A N 1
ATOM 773 C CA . ALA A 1 92 ? 2.602 3.474 -1.992 1.00 81.62 92 ALA A CA 1
ATOM 774 C C . ALA A 1 92 ? 2.076 3.298 -3.421 1.00 81.62 92 ALA A C 1
ATOM 776 O O . ALA A 1 92 ? 2.821 3.543 -4.360 1.00 81.62 92 ALA A O 1
ATOM 777 N N . LEU A 1 93 ? 0.781 3.017 -3.581 1.00 83.12 93 LEU A N 1
ATOM 778 C CA . LEU A 1 93 ? 0.122 2.912 -4.883 1.00 83.12 93 LEU A CA 1
ATOM 779 C C . LEU A 1 93 ? 0.271 4.175 -5.728 1.00 83.12 93 LEU A C 1
ATOM 781 O O . LEU A 1 93 ? 0.654 4.096 -6.888 1.00 83.12 93 LEU A O 1
ATOM 785 N N . GLN A 1 94 ? 0.039 5.354 -5.148 1.00 81.56 94 GLN A N 1
ATOM 786 C CA . GLN A 1 94 ? 0.225 6.619 -5.865 1.00 81.56 94 GLN A CA 1
ATOM 787 C C . GLN A 1 94 ? 1.672 6.823 -6.332 1.00 81.56 94 GLN A C 1
ATOM 789 O O . GLN A 1 94 ? 1.904 7.247 -7.467 1.00 81.56 94 GLN A O 1
ATOM 794 N N . ILE A 1 95 ? 2.643 6.522 -5.465 1.00 81.06 95 ILE A N 1
ATOM 795 C CA . ILE A 1 95 ? 4.071 6.634 -5.788 1.00 81.06 95 ILE A CA 1
ATOM 796 C C . ILE A 1 95 ? 4.437 5.645 -6.897 1.00 81.06 95 ILE A C 1
ATOM 798 O O . ILE A 1 95 ? 5.073 6.040 -7.868 1.00 81.06 95 ILE A O 1
ATOM 802 N N . MET A 1 96 ? 4.003 4.391 -6.782 1.00 78.25 96 MET A N 1
ATOM 803 C CA . MET A 1 96 ? 4.307 3.339 -7.747 1.00 78.25 96 MET A CA 1
ATOM 804 C C . MET A 1 96 ? 3.649 3.586 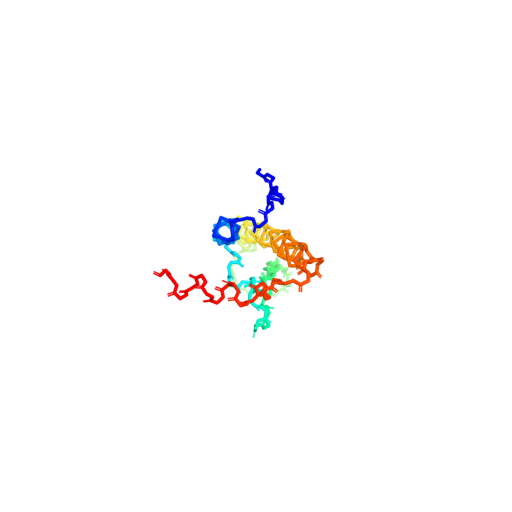-9.101 1.00 78.25 96 MET A C 1
ATOM 806 O O . MET A 1 96 ? 4.332 3.499 -10.111 1.00 78.25 96 MET A O 1
ATOM 810 N N . ASN A 1 97 ? 2.378 3.990 -9.142 1.00 77.00 97 ASN A N 1
ATOM 811 C CA . ASN A 1 97 ? 1.709 4.343 -10.397 1.00 77.00 97 ASN A CA 1
ATOM 812 C C . ASN A 1 97 ? 2.407 5.515 -11.098 1.00 77.00 97 ASN A C 1
ATOM 814 O O . ASN A 1 97 ? 2.525 5.524 -12.320 1.00 77.00 97 ASN A O 1
ATOM 818 N N . THR A 1 98 ? 2.910 6.487 -10.330 1.00 77.38 98 THR A N 1
ATOM 819 C CA . THR A 1 98 ? 3.711 7.588 -10.883 1.00 77.38 98 THR A CA 1
ATOM 820 C C . THR A 1 98 ? 5.046 7.074 -11.416 1.00 77.38 98 THR A C 1
ATOM 822 O O . THR A 1 98 ? 5.387 7.359 -12.555 1.00 77.38 98 THR A O 1
ATOM 825 N N . TYR A 1 99 ? 5.762 6.258 -10.640 1.00 76.25 99 TYR A N 1
ATOM 826 C CA . TYR A 1 99 ? 7.054 5.688 -11.024 1.00 76.25 99 TYR A CA 1
ATOM 827 C C . TYR A 1 99 ? 6.967 4.805 -12.278 1.00 76.25 99 TYR A C 1
ATOM 829 O O . TYR A 1 99 ? 7.784 4.940 -13.187 1.00 76.25 99 TYR A O 1
ATOM 837 N N . ILE A 1 100 ? 5.945 3.950 -12.359 1.00 73.31 100 ILE A N 1
ATOM 838 C CA . ILE A 1 100 ? 5.674 3.097 -13.521 1.00 73.31 100 ILE A CA 1
ATOM 839 C C . ILE A 1 100 ? 5.358 3.958 -14.746 1.00 73.31 100 ILE A C 1
ATOM 841 O O . ILE A 1 100 ? 5.939 3.751 -15.811 1.00 73.31 100 ILE A O 1
ATOM 845 N N . ARG A 1 101 ? 4.488 4.965 -14.596 1.00 70.94 101 ARG A N 1
ATOM 846 C CA . ARG A 1 101 ? 4.131 5.878 -15.688 1.00 70.94 101 ARG A CA 1
ATOM 847 C C . ARG A 1 101 ? 5.328 6.686 -16.184 1.00 70.94 101 ARG A C 1
ATOM 849 O O . ARG A 1 101 ? 5.488 6.837 -17.390 1.00 70.94 101 ARG A O 1
ATOM 856 N N . ASP A 1 102 ? 6.153 7.200 -15.280 1.00 70.31 102 ASP A N 1
ATOM 857 C CA . ASP A 1 102 ? 7.317 8.014 -15.630 1.00 70.31 102 ASP A CA 1
ATOM 858 C C . ASP A 1 102 ? 8.401 7.154 -16.305 1.00 70.31 102 ASP A C 1
ATOM 860 O O . ASP A 1 102 ? 8.991 7.581 -17.299 1.00 70.31 102 ASP A O 1
ATOM 864 N N . GLY A 1 103 ? 8.596 5.912 -15.840 1.00 66.12 103 GLY A N 1
ATOM 865 C CA . GLY A 1 103 ? 9.446 4.921 -16.506 1.00 66.12 103 GLY A CA 1
ATOM 866 C C . GLY A 1 103 ? 8.961 4.580 -17.920 1.00 66.12 103 GLY A C 1
ATOM 867 O O . GLY A 1 103 ? 9.757 4.567 -18.857 1.00 66.12 103 GLY A O 1
ATOM 868 N N . ALA A 1 104 ? 7.650 4.393 -18.102 1.00 63.28 104 ALA A N 1
ATOM 869 C CA . ALA A 1 104 ? 7.049 4.121 -19.410 1.00 63.28 104 ALA A CA 1
ATOM 870 C C . ALA A 1 104 ? 7.106 5.332 -20.365 1.00 63.28 104 ALA A C 1
ATOM 872 O O . ALA A 1 104 ? 7.366 5.180 -21.559 1.00 63.28 104 ALA A O 1
ATOM 873 N N . ALA A 1 105 ? 6.898 6.551 -19.854 1.00 58.69 105 ALA A N 1
ATOM 874 C CA . ALA A 1 105 ? 6.962 7.782 -20.643 1.00 58.69 105 ALA A CA 1
ATOM 875 C C . ALA A 1 105 ? 8.384 8.070 -21.155 1.00 58.69 105 ALA A C 1
ATOM 877 O O . ALA A 1 105 ? 8.549 8.538 -22.284 1.00 58.69 105 ALA A O 1
ATOM 878 N N . TYR A 1 106 ? 9.410 7.743 -20.364 1.00 56.09 106 TYR A N 1
ATOM 879 C CA . TYR A 1 106 ? 10.812 7.891 -20.760 1.00 56.09 106 TYR A CA 1
ATOM 880 C C . TYR A 1 106 ? 11.191 7.017 -21.969 1.00 56.09 106 TYR A C 1
ATOM 882 O O . TYR A 1 106 ? 12.094 7.379 -22.712 1.00 56.09 106 TYR A O 1
ATOM 890 N N . GLU A 1 107 ? 10.490 5.909 -22.226 1.00 52.50 107 GLU A N 1
ATOM 891 C CA . GLU A 1 107 ? 10.759 5.031 -23.372 1.00 52.50 107 GLU A CA 1
ATOM 892 C C . GLU A 1 107 ? 10.093 5.515 -24.672 1.00 52.50 107 GLU A C 1
ATOM 894 O O . GLU A 1 107 ? 10.678 5.389 -25.746 1.00 52.50 107 GLU A O 1
ATOM 899 N N . THR A 1 108 ? 8.924 6.166 -24.594 1.00 51.97 108 THR A N 1
ATOM 900 C CA . THR A 1 108 ? 8.234 6.714 -25.785 1.00 51.97 108 THR A CA 1
ATOM 901 C C . THR A 1 108 ? 9.017 7.809 -26.523 1.00 51.97 108 THR A C 1
ATOM 903 O O . THR A 1 108 ? 8.715 8.108 -27.677 1.00 51.97 108 THR A O 1
ATOM 906 N N . SER A 1 109 ? 10.047 8.388 -25.897 1.00 50.09 109 SER A N 1
ATOM 907 C CA . SER A 1 109 ? 10.956 9.354 -26.526 1.00 50.09 109 SER A CA 1
ATOM 908 C C . SER A 1 109 ? 12.109 8.701 -27.312 1.00 50.09 109 SER A C 1
ATOM 910 O O . SER A 1 109 ? 12.773 9.391 -28.089 1.00 50.09 109 SER A O 1
ATOM 912 N N . PHE A 1 110 ? 12.314 7.381 -27.193 1.00 47.59 110 PHE A N 1
ATOM 913 C CA . PHE A 1 110 ? 13.303 6.615 -27.957 1.00 47.59 110 PHE A CA 1
ATOM 914 C C . PHE A 1 110 ? 12.613 5.764 -29.037 1.00 47.59 110 PHE A C 1
ATOM 916 O O . PHE A 1 110 ? 12.074 4.693 -28.778 1.00 47.59 110 PHE A O 1
ATOM 923 N N . TYR A 1 111 ? 12.684 6.228 -30.286 1.00 45.31 111 TYR A N 1
ATOM 924 C CA . TYR A 1 111 ? 11.973 5.716 -31.473 1.00 45.31 111 TYR A CA 1
ATOM 925 C C . TYR A 1 111 ? 12.202 4.238 -31.883 1.00 45.31 111 TYR A C 1
ATOM 927 O O . TYR A 1 111 ? 11.686 3.827 -32.915 1.00 45.31 111 TYR A O 1
ATOM 935 N N . ASN A 1 112 ? 12.935 3.423 -31.116 1.00 49.88 112 ASN A N 1
ATOM 936 C CA . ASN A 1 112 ? 13.264 2.030 -31.471 1.00 49.88 112 ASN A CA 1
ATOM 937 C C . ASN A 1 112 ? 13.049 1.011 -30.337 1.00 49.88 112 ASN A C 1
ATOM 939 O O . ASN A 1 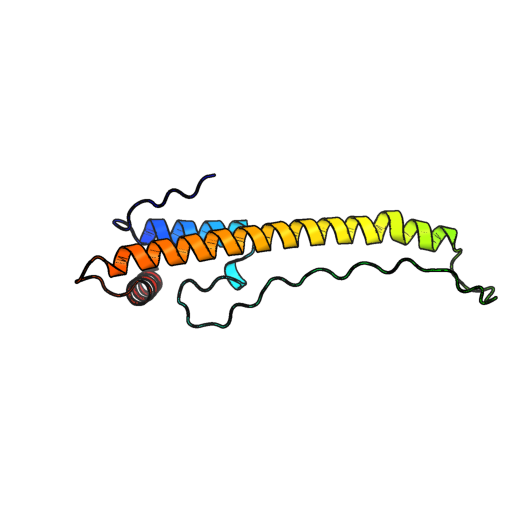112 ? 13.488 -0.135 -30.451 1.00 49.88 112 ASN A O 1
ATOM 943 N N . ALA A 1 113 ? 12.427 1.398 -29.225 1.00 48.03 113 ALA A N 1
ATOM 944 C CA . ALA A 1 113 ? 12.276 0.499 -28.092 1.00 48.03 113 ALA A CA 1
ATOM 945 C C . ALA A 1 113 ? 10.978 -0.324 -28.189 1.00 48.03 113 ALA A C 1
ATOM 947 O O . ALA A 1 113 ? 9.892 0.234 -28.339 1.00 48.03 113 ALA A O 1
ATOM 948 N N . ARG A 1 114 ? 11.107 -1.661 -28.101 1.00 55.81 114 ARG A N 1
ATOM 949 C CA . ARG A 1 114 ? 10.005 -2.573 -27.735 1.00 55.81 114 ARG A CA 1
ATOM 950 C C . ARG A 1 114 ? 9.248 -1.958 -26.569 1.00 55.81 114 ARG A C 1
ATOM 952 O O . ARG A 1 114 ? 9.892 -1.478 -25.642 1.00 55.81 114 ARG A O 1
ATOM 959 N N . THR A 1 115 ? 7.923 -1.953 -26.633 1.00 57.31 115 THR A N 1
ATOM 960 C CA . THR A 1 115 ? 7.098 -1.289 -25.615 1.00 57.31 115 THR A CA 1
ATOM 961 C C . THR A 1 115 ? 7.450 -1.799 -24.206 1.00 57.31 115 THR A C 1
ATOM 963 O O . THR A 1 115 ? 7.846 -2.965 -24.083 1.00 57.31 115 THR A O 1
ATOM 966 N N . PRO A 1 116 ? 7.258 -0.997 -23.134 1.00 57.31 116 PRO A N 1
ATOM 967 C CA . PRO A 1 116 ? 7.546 -1.438 -21.764 1.00 57.31 116 PRO A CA 1
ATOM 968 C C . PRO A 1 116 ? 6.892 -2.794 -21.462 1.00 57.31 116 PRO A C 1
ATOM 970 O O . PRO A 1 116 ? 7.493 -3.688 -20.873 1.00 57.31 116 PRO A O 1
ATOM 973 N N . ARG A 1 117 ? 5.679 -2.980 -21.993 1.00 59.50 117 ARG A N 1
ATOM 974 C CA . ARG A 1 117 ? 4.887 -4.209 -21.963 1.00 59.50 117 ARG A CA 1
ATOM 975 C C . ARG A 1 117 ? 5.593 -5.424 -22.573 1.00 59.50 117 ARG A C 1
ATOM 977 O O . ARG A 1 117 ? 5.622 -6.483 -21.956 1.00 59.50 117 ARG A O 1
ATOM 984 N N . GLU A 1 118 ? 6.159 -5.298 -23.770 1.00 61.75 118 GLU A N 1
ATOM 985 C CA . GLU A 1 118 ? 6.854 -6.407 -24.441 1.00 61.75 118 GLU A CA 1
ATOM 986 C C . GLU A 1 118 ? 8.124 -6.810 -23.686 1.00 61.75 118 GLU A C 1
ATOM 988 O O . GLU A 1 118 ? 8.412 -7.998 -23.550 1.00 61.75 118 GLU A O 1
ATOM 993 N N . LYS A 1 119 ? 8.860 -5.840 -23.130 1.00 63.22 119 LYS A N 1
ATOM 994 C CA . LYS A 1 119 ? 10.036 -6.129 -22.295 1.00 63.22 119 LYS A CA 1
ATOM 995 C C . LYS A 1 119 ? 9.666 -6.807 -20.979 1.00 63.22 119 LYS A C 1
ATOM 997 O O . LYS A 1 119 ? 10.361 -7.731 -20.560 1.00 63.22 119 LYS A O 1
ATOM 1002 N N . LEU A 1 120 ? 8.566 -6.391 -20.351 1.00 62.12 120 LEU A N 1
ATOM 1003 C CA . LEU A 1 120 ? 8.030 -7.039 -19.153 1.00 62.12 120 LEU A CA 1
ATOM 1004 C C . LEU A 1 120 ? 7.642 -8.498 -19.420 1.00 62.12 120 LEU A C 1
ATOM 1006 O O . LEU A 1 120 ? 8.024 -9.392 -18.662 1.00 62.12 120 LEU A O 1
ATOM 1010 N N . GLN A 1 121 ? 6.961 -8.756 -20.538 1.00 63.88 121 GLN A N 1
ATOM 1011 C CA . GLN A 1 121 ? 6.617 -10.113 -20.963 1.00 63.88 121 GLN A CA 1
ATOM 1012 C C . GLN A 1 121 ? 7.867 -10.965 -21.247 1.00 63.88 121 GLN A C 1
ATOM 1014 O O . GLN A 1 121 ? 7.919 -12.127 -20.846 1.00 63.88 121 GLN A O 1
ATOM 1019 N N . GLU A 1 122 ? 8.905 -10.400 -21.873 1.00 63.16 122 GLU A N 1
ATOM 1020 C CA . GLU A 1 122 ? 10.171 -11.107 -22.119 1.00 63.16 122 GLU A CA 1
ATOM 1021 C C . GLU A 1 122 ? 10.952 -11.433 -20.838 1.00 63.16 122 GLU A C 1
ATOM 1023 O O . GLU A 1 122 ? 11.525 -12.521 -20.740 1.00 63.16 122 GLU A O 1
ATOM 1028 N N . LEU A 1 123 ? 10.973 -10.533 -19.850 1.00 61.50 123 LEU A N 1
ATOM 1029 C CA . LEU A 1 123 ? 11.637 -10.778 -18.563 1.00 61.50 123 LEU A CA 1
ATOM 1030 C C . LEU A 1 123 ? 10.976 -11.926 -17.792 1.00 61.50 123 LEU A C 1
ATOM 1032 O O . LEU A 1 123 ? 11.672 -12.760 -17.217 1.00 61.50 123 LEU A O 1
ATOM 1036 N N . LYS A 1 124 ? 9.645 -12.021 -17.840 1.00 59.88 124 LYS A N 1
ATOM 1037 C CA . LYS A 1 124 ? 8.873 -13.104 -17.214 1.00 59.88 124 LYS A CA 1
ATOM 1038 C C . LYS A 1 124 ? 9.120 -14.471 -17.852 1.00 59.88 124 LYS A C 1
ATOM 1040 O O . LYS A 1 124 ? 9.073 -15.475 -17.159 1.00 59.88 124 LYS A O 1
ATOM 1045 N N . LEU A 1 125 ? 9.384 -14.519 -19.159 1.00 58.41 125 LEU A N 1
ATOM 1046 C CA . LEU A 1 125 ? 9.700 -15.763 -19.873 1.00 58.41 125 LEU A CA 1
ATOM 1047 C C . LEU A 1 125 ? 11.137 -16.257 -19.623 1.00 58.41 125 LEU A C 1
ATOM 1049 O O . LEU A 1 125 ? 11.459 -17.388 -19.982 1.00 58.41 125 LEU A O 1
ATOM 1053 N N . ARG A 1 126 ? 12.010 -15.410 -19.060 1.00 55.06 126 ARG A N 1
ATOM 1054 C CA . ARG A 1 126 ? 13.426 -15.721 -18.800 1.00 55.06 126 ARG A CA 1
ATOM 1055 C C . ARG A 1 126 ? 13.741 -16.142 -17.359 1.00 55.06 126 ARG A C 1
ATOM 1057 O O . ARG A 1 126 ? 14.857 -16.613 -17.141 1.00 55.06 126 ARG A O 1
ATOM 1064 N N . GLY A 1 127 ? 12.824 -15.950 -16.410 1.00 49.25 127 GLY A N 1
ATOM 1065 C CA . GLY A 1 127 ? 12.955 -16.376 -15.007 1.00 49.25 127 GLY A CA 1
ATOM 1066 C C . GLY A 1 127 ? 12.144 -17.627 -14.717 1.00 49.25 127 GLY A C 1
ATOM 1067 O O . GLY A 1 127 ? 12.648 -18.469 -13.943 1.00 49.25 127 GLY A O 1
#